Protein AF-A0A9R1UMI2-F1 (afdb_monomer_lite)

Foldseek 3Di:
DPCVQQVVCQVPVEWEWEAEQAFIEIHHHQEAAPVNPPDHHYWYWYDPPVPDIFTWDFDPLAQGGYYDPVSVVRHDPNHPNVCVVNVVSPVCVVDPCVVVVVPPDDDDDDDDFPFRFHDDPPDTDTTRIDCPDGDHPVPPPPD

Organism: Lactuca sativa (NCBI:txid4236)

Sequence (143 aa):
MSDIGFLIANKYGVIVYFLDKQGSSTYFPLWHGPEDISHHRSIVITFVYNDHYVKVDLQESHPMPTVLSLWHHHISQRAVGWDILYNVRLNAYISPNALRRMWSFLPILGPTPLVLQTSAKSHPMVFYASITKTTNIHTTLLR

pLDDT: mean 72.52, std 23.43, range [30.91, 96.19]

Secondary structure (DSSP, 8-state):
--THHHHHHHHHT-EEEEEETTEEEEE--SS--STT-SS--EEEEEEETTTEEEEEEEPTTPPPPPBPHHHHHH--TGGGHHHHHHHHHHHHHH-TTHHHHHSS---SS-S--EEEEEEETTEEEEEEEE------GGGSTT-

Structure (mmCIF, N/CA/C/O backbone):
data_AF-A0A9R1UMI2-F1
#
_entry.id   AF-A0A9R1UMI2-F1
#
loop_
_atom_site.group_PDB
_atom_site.id
_atom_site.type_symbol
_atom_site.label_atom_id
_atom_site.label_alt_id
_atom_site.label_comp_id
_atom_site.label_asym_id
_atom_site.label_entity_id
_atom_site.label_seq_id
_atom_site.pdbx_PDB_ins_code
_atom_site.Cartn_x
_atom_site.Cartn_y
_atom_site.Cartn_z
_atom_site.occupancy
_atom_site.B_iso_or_equiv
_atom_site.auth_seq_id
_atom_site.auth_comp_id
_atom_site.auth_asym_id
_atom_site.auth_atom_id
_atom_site.pdbx_PDB_model_num
ATOM 1 N N . MET A 1 1 ? -0.542 -3.032 13.341 1.00 63.16 1 MET A N 1
ATOM 2 C CA . MET A 1 1 ? -0.277 -4.323 12.663 1.00 63.16 1 MET A CA 1
ATOM 3 C C . MET A 1 1 ? 1.230 -4.546 12.592 1.00 63.16 1 MET A C 1
ATOM 5 O O . MET A 1 1 ? 1.950 -3.568 12.435 1.00 63.16 1 MET A O 1
ATOM 9 N N . SER A 1 2 ? 1.701 -5.783 12.774 1.00 75.62 2 SER A N 1
ATOM 10 C CA . SER A 1 2 ? 3.128 -6.160 12.735 1.00 75.62 2 SER A CA 1
ATOM 11 C C . SER A 1 2 ? 3.657 -6.304 11.294 1.00 75.62 2 SER A C 1
ATOM 13 O O . SER A 1 2 ? 2.939 -6.011 10.334 1.00 75.62 2 SER A O 1
ATOM 15 N N . ASP A 1 3 ? 4.881 -6.819 11.131 1.00 83.19 3 ASP A N 1
ATOM 16 C CA . ASP A 1 3 ? 5.554 -7.112 9.847 1.00 83.19 3 ASP A CA 1
ATOM 17 C C . ASP A 1 3 ? 4.768 -8.041 8.898 1.00 83.19 3 ASP A C 1
ATOM 19 O O . ASP A 1 3 ? 5.111 -8.191 7.724 1.00 83.19 3 ASP A O 1
ATOM 23 N N . ILE A 1 4 ? 3.661 -8.625 9.370 1.00 90.69 4 ILE A N 1
ATOM 24 C CA . ILE A 1 4 ? 2.717 -9.428 8.580 1.00 90.69 4 ILE A CA 1
ATOM 25 C C . ILE A 1 4 ? 2.237 -8.678 7.328 1.00 90.69 4 ILE A C 1
ATOM 27 O O . ILE A 1 4 ? 2.049 -9.302 6.282 1.00 90.69 4 ILE A O 1
ATOM 31 N N . GLY A 1 5 ? 2.088 -7.349 7.389 1.00 92.69 5 GLY A N 1
ATOM 32 C CA . GLY A 1 5 ? 1.720 -6.548 6.216 1.00 92.69 5 GLY A CA 1
ATOM 33 C C . GLY A 1 5 ? 2.700 -6.709 5.052 1.00 92.69 5 GLY A C 1
ATOM 34 O O . GLY A 1 5 ? 2.272 -6.881 3.910 1.00 92.69 5 GLY A O 1
ATOM 35 N N . PHE A 1 6 ? 4.005 -6.762 5.340 1.00 94.56 6 PHE A N 1
ATOM 36 C CA . PHE A 1 6 ? 5.024 -7.014 4.322 1.00 94.56 6 PHE A CA 1
ATOM 37 C C . PHE A 1 6 ? 4.987 -8.449 3.810 1.00 94.56 6 PHE A C 1
ATOM 39 O O . PHE A 1 6 ? 5.175 -8.660 2.613 1.00 94.56 6 PHE A O 1
ATOM 46 N N . LEU A 1 7 ? 4.720 -9.437 4.669 1.00 94.94 7 LEU A N 1
ATOM 47 C CA . LEU A 1 7 ? 4.596 -10.832 4.230 1.00 94.94 7 LEU A CA 1
ATOM 48 C C . LEU A 1 7 ? 3.462 -10.991 3.211 1.00 94.94 7 LEU A C 1
ATOM 50 O O . LEU A 1 7 ? 3.651 -11.627 2.176 1.00 94.94 7 LEU A O 1
ATOM 54 N N . ILE A 1 8 ? 2.309 -10.367 3.467 1.00 94.56 8 ILE A N 1
ATOM 55 C CA . ILE A 1 8 ? 1.171 -10.374 2.539 1.00 94.56 8 ILE A CA 1
ATOM 56 C C . ILE A 1 8 ? 1.535 -9.630 1.246 1.00 94.56 8 ILE A C 1
ATOM 58 O O . ILE A 1 8 ? 1.352 -10.180 0.159 1.00 94.56 8 ILE A O 1
ATOM 62 N N . ALA A 1 9 ? 2.083 -8.414 1.353 1.00 95.31 9 ALA A N 1
ATOM 63 C CA . ALA A 1 9 ? 2.430 -7.593 0.193 1.00 95.31 9 ALA A CA 1
ATOM 64 C C . ALA A 1 9 ? 3.406 -8.310 -0.754 1.00 95.31 9 ALA A C 1
ATOM 66 O O . ALA A 1 9 ? 3.181 -8.357 -1.962 1.00 95.31 9 ALA A O 1
ATOM 67 N N . ASN A 1 10 ? 4.452 -8.930 -0.200 1.00 94.75 10 ASN A N 1
ATOM 68 C CA . ASN A 1 10 ? 5.454 -9.651 -0.982 1.00 94.75 10 ASN A CA 1
ATOM 69 C C . ASN A 1 10 ? 4.922 -10.969 -1.549 1.00 94.75 10 ASN A C 1
ATOM 71 O O . ASN A 1 10 ? 5.166 -11.257 -2.716 1.00 94.75 10 ASN A O 1
ATOM 75 N N . LYS A 1 11 ? 4.180 -11.760 -0.761 1.00 95.31 11 LYS A N 1
ATOM 76 C CA . LYS A 1 11 ? 3.665 -13.061 -1.217 1.00 95.31 11 LYS A CA 1
ATOM 77 C C . LYS A 1 11 ? 2.682 -12.925 -2.379 1.00 95.31 11 LYS A C 1
ATOM 79 O O . LYS A 1 11 ? 2.680 -13.768 -3.269 1.00 95.31 11 LYS A O 1
ATOM 84 N N . TYR A 1 12 ? 1.832 -11.898 -2.352 1.00 93.62 12 TYR A N 1
ATOM 85 C CA . TYR A 1 12 ? 0.743 -11.742 -3.322 1.00 93.62 12 TYR A CA 1
ATOM 86 C C . TYR A 1 12 ? 0.983 -10.647 -4.366 1.00 93.62 12 TYR A C 1
ATOM 88 O O . TYR A 1 12 ? 0.163 -10.503 -5.275 1.00 93.62 12 TYR A O 1
ATOM 96 N N . GLY A 1 13 ? 2.067 -9.876 -4.244 1.00 94.88 13 GLY A N 1
ATOM 97 C CA . GLY A 1 13 ? 2.340 -8.747 -5.131 1.00 94.88 13 GLY A CA 1
ATOM 98 C C . GLY A 1 13 ? 1.231 -7.693 -5.065 1.00 94.88 13 GLY A C 1
ATOM 99 O O . GLY A 1 13 ? 0.664 -7.314 -6.087 1.00 94.88 13 GLY A O 1
ATOM 100 N N . VAL A 1 14 ? 0.857 -7.278 -3.853 1.00 95.31 14 VAL A N 1
ATOM 101 C CA . VAL A 1 14 ? -0.236 -6.319 -3.617 1.00 95.31 14 VAL A CA 1
ATOM 102 C C . VAL A 1 14 ? 0.195 -5.212 -2.667 1.00 95.31 14 VAL A C 1
ATOM 104 O O . VAL A 1 14 ? 1.093 -5.396 -1.847 1.00 95.31 14 VAL A O 1
ATOM 107 N N . ILE A 1 15 ? -0.491 -4.074 -2.735 1.00 95.31 15 ILE A N 1
ATOM 108 C CA . ILE A 1 15 ? -0.3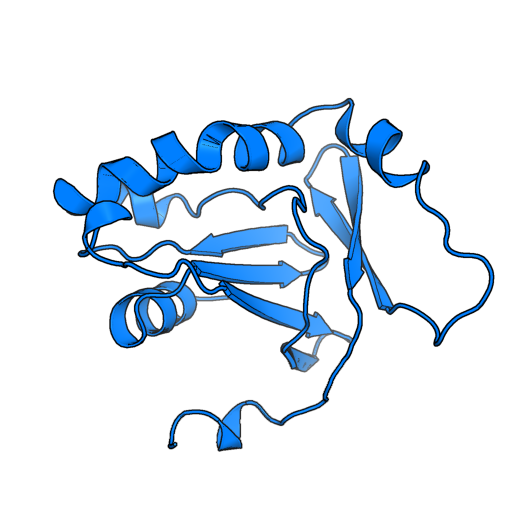64 -3.002 -1.746 1.00 95.31 15 ILE A CA 1
ATOM 109 C C . ILE A 1 15 ? -1.264 -3.350 -0.560 1.00 95.31 15 ILE A C 1
ATOM 111 O O . ILE A 1 15 ? -2.463 -3.576 -0.736 1.00 95.31 15 ILE A O 1
ATOM 115 N N . VAL A 1 16 ? -0.724 -3.384 0.654 1.00 95.31 16 VAL A N 1
ATOM 116 C CA . VAL A 1 16 ? -1.540 -3.618 1.852 1.00 95.31 16 VAL A CA 1
ATOM 117 C C . VAL A 1 16 ? -1.726 -2.311 2.603 1.00 95.31 16 VAL A C 1
ATOM 119 O O . VAL A 1 16 ? -0.760 -1.628 2.934 1.00 95.31 16 VAL A O 1
ATOM 122 N N . TYR A 1 17 ? -2.974 -1.981 2.902 1.00 93.00 17 TYR A N 1
ATOM 123 C CA . TYR A 1 17 ? -3.333 -0.884 3.785 1.00 93.00 17 TYR A CA 1
ATOM 124 C C . TYR A 1 17 ? -3.784 -1.450 5.122 1.00 93.00 17 TYR A C 1
ATOM 126 O O . TYR A 1 17 ? -4.639 -2.335 5.171 1.00 93.00 17 TYR A O 1
ATOM 134 N N . PHE A 1 18 ? -3.234 -0.915 6.202 1.00 90.81 18 PHE A N 1
ATOM 135 C CA . PHE A 1 18 ? -3.726 -1.155 7.546 1.00 90.81 18 PHE A CA 1
ATOM 136 C C . PHE A 1 18 ? -4.379 0.109 8.085 1.00 90.81 18 PHE A C 1
ATOM 138 O O . PHE A 1 18 ? -3.728 1.151 8.137 1.00 90.81 18 PHE A O 1
ATOM 145 N N . LEU A 1 19 ? -5.649 0.015 8.475 1.00 87.62 19 LEU A N 1
ATOM 146 C CA . LEU A 1 19 ? -6.414 1.134 9.018 1.00 87.62 19 LEU A CA 1
ATOM 147 C C . LEU A 1 19 ? -6.780 0.872 10.478 1.00 87.62 19 LEU A C 1
ATOM 149 O O . LEU A 1 19 ? -7.541 -0.051 10.778 1.00 87.62 19 LEU A O 1
ATOM 153 N N . ASP A 1 20 ? -6.281 1.716 11.371 1.00 81.75 20 ASP A N 1
ATOM 154 C CA . ASP A 1 20 ? -6.606 1.698 12.794 1.00 81.75 20 ASP A CA 1
ATOM 155 C C . ASP A 1 20 ? -6.826 3.133 13.300 1.00 81.75 20 ASP A C 1
ATOM 157 O O . ASP A 1 20 ? -6.267 4.106 12.778 1.00 81.75 20 ASP A O 1
ATOM 161 N N . LYS A 1 21 ? -7.660 3.269 14.333 1.00 74.94 21 LYS A N 1
ATOM 162 C CA . LYS A 1 21 ? -7.932 4.534 15.025 1.00 74.94 21 LYS A CA 1
ATOM 163 C C . LYS A 1 21 ? -6.652 5.160 15.575 1.00 74.94 21 LYS A C 1
ATOM 165 O O . LYS A 1 21 ? -6.556 6.383 15.614 1.00 74.94 21 LYS A O 1
ATOM 170 N N . GLN A 1 22 ? -5.688 4.332 15.983 1.00 78.00 22 GLN A N 1
ATOM 171 C CA . GLN A 1 22 ? -4.409 4.772 16.553 1.00 78.00 22 GLN A CA 1
ATOM 172 C C . GLN A 1 22 ? -3.366 5.148 15.491 1.00 78.00 22 GLN A C 1
ATOM 174 O O . GLN A 1 22 ? -2.363 5.787 15.811 1.00 78.00 22 GLN A O 1
ATOM 179 N N . GLY A 1 23 ? -3.590 4.762 14.236 1.00 79.88 23 GLY A N 1
ATOM 180 C CA . GLY A 1 23 ? -2.685 5.044 13.134 1.00 79.88 23 GLY A CA 1
ATOM 181 C C . GLY A 1 23 ? -2.931 4.119 11.951 1.00 79.88 23 GLY A C 1
ATOM 182 O O . GLY A 1 23 ? -3.290 2.959 12.110 1.00 79.88 23 GLY A O 1
ATOM 183 N N . SER A 1 24 ? -2.724 4.640 10.747 1.00 87.56 24 SER A N 1
ATOM 184 C CA . SER A 1 24 ? -2.860 3.872 9.510 1.00 87.56 24 SER A CA 1
ATOM 185 C C . SER A 1 24 ? -1.518 3.756 8.801 1.00 87.56 24 SER A C 1
ATOM 187 O O . SER A 1 24 ? -0.657 4.628 8.936 1.00 87.56 24 SER A O 1
ATOM 189 N N . SER A 1 25 ? -1.313 2.672 8.061 1.00 91.25 25 SER A N 1
ATOM 190 C CA . SER A 1 25 ? -0.029 2.383 7.419 1.00 91.25 25 SER A CA 1
ATOM 191 C C . SER A 1 25 ? -0.201 1.719 6.061 1.00 91.25 25 SER A C 1
ATOM 193 O O . SER A 1 25 ? -1.133 0.943 5.852 1.00 91.25 25 SER A O 1
ATOM 195 N N . THR A 1 26 ? 0.728 2.006 5.156 1.00 94.12 26 THR A N 1
ATOM 196 C CA . THR A 1 26 ? 0.844 1.356 3.849 1.00 94.12 26 THR A CA 1
ATOM 197 C C . THR A 1 26 ? 2.063 0.437 3.838 1.00 94.12 26 THR A C 1
ATOM 199 O O . THR A 1 26 ? 3.152 0.829 4.263 1.00 94.12 26 THR A O 1
ATOM 202 N N . TYR A 1 27 ? 1.878 -0.774 3.320 1.00 95.44 27 TYR A N 1
ATOM 203 C CA . TYR A 1 27 ? 2.924 -1.764 3.095 1.00 95.44 27 TYR A CA 1
ATOM 204 C C . TYR A 1 27 ? 3.005 -2.036 1.598 1.00 95.44 27 TYR A C 1
ATOM 206 O O . TYR A 1 27 ? 2.113 -2.654 1.008 1.00 95.44 27 TYR A O 1
ATOM 214 N N . PHE A 1 28 ? 4.082 -1.564 0.987 1.00 96.19 28 PHE A N 1
ATOM 215 C CA . PHE A 1 28 ? 4.437 -1.942 -0.370 1.00 96.19 28 PHE A CA 1
ATOM 216 C C . PHE A 1 28 ? 5.231 -3.256 -0.370 1.00 96.19 28 PHE A C 1
ATOM 218 O O . PHE A 1 28 ? 5.863 -3.597 0.640 1.00 96.19 28 PHE A O 1
ATOM 225 N N . PRO A 1 29 ? 5.239 -3.992 -1.494 1.00 96.06 29 PRO A N 1
ATOM 226 C CA . PRO A 1 29 ? 6.207 -5.057 -1.711 1.00 96.06 29 PRO A CA 1
ATOM 227 C C . PRO A 1 29 ? 7.639 -4.539 -1.496 1.00 96.06 29 PRO A C 1
ATOM 229 O O . PRO A 1 29 ? 7.963 -3.398 -1.829 1.00 96.06 29 PRO A O 1
ATOM 232 N N . LEU A 1 30 ? 8.491 -5.373 -0.902 1.00 95.88 30 LEU A N 1
ATOM 233 C CA . LEU A 1 30 ? 9.890 -5.037 -0.615 1.00 95.88 30 LEU A CA 1
ATOM 234 C C . LEU A 1 30 ? 10.794 -5.364 -1.803 1.00 95.88 30 LEU A C 1
ATOM 236 O O . LEU A 1 30 ? 11.764 -4.656 -2.053 1.00 95.88 30 LEU A O 1
ATOM 240 N N . TRP A 1 31 ? 10.487 -6.443 -2.526 1.00 95.25 31 TRP A N 1
ATOM 241 C CA . TRP A 1 31 ? 11.400 -7.001 -3.527 1.00 95.25 31 TRP A CA 1
ATOM 242 C C . TRP A 1 31 ? 11.050 -6.621 -4.961 1.00 95.25 31 TRP A C 1
ATOM 244 O O . TRP A 1 31 ? 11.957 -6.418 -5.768 1.00 95.25 31 TRP A O 1
ATOM 254 N N . HIS A 1 32 ? 9.757 -6.503 -5.252 1.00 94.94 32 HIS A N 1
ATOM 255 C CA . HIS A 1 32 ? 9.224 -6.211 -6.579 1.00 94.94 32 HIS A CA 1
ATOM 256 C C . HIS A 1 32 ? 8.830 -4.746 -6.688 1.00 94.94 32 HIS A C 1
ATOM 258 O O . HIS A 1 32 ? 8.248 -4.201 -5.750 1.00 94.94 32 HIS A O 1
ATOM 264 N N . GLY A 1 33 ? 9.145 -4.126 -7.819 1.00 94.25 33 GLY A N 1
ATOM 265 C CA . GLY A 1 33 ? 8.722 -2.777 -8.172 1.00 94.25 33 GLY A CA 1
ATOM 266 C C . GLY A 1 33 ? 7.303 -2.707 -8.723 1.00 94.25 33 GLY A C 1
ATOM 267 O O . GLY A 1 33 ? 6.702 -3.742 -9.009 1.00 94.25 33 GLY A O 1
ATOM 268 N N . PRO A 1 34 ? 6.770 -1.491 -8.920 1.00 93.69 34 PRO A N 1
ATOM 269 C CA . PRO A 1 34 ? 5.500 -1.310 -9.620 1.00 93.69 34 PRO A CA 1
ATOM 270 C C . PRO A 1 34 ? 5.552 -1.865 -11.049 1.00 93.69 34 PRO A C 1
ATOM 272 O O . PRO A 1 34 ? 4.601 -2.469 -11.518 1.00 93.69 34 PRO A O 1
ATOM 275 N N . GLU A 1 35 ? 6.693 -1.750 -11.728 1.00 92.75 35 GLU A N 1
ATOM 276 C CA . GLU A 1 35 ? 6.865 -2.274 -13.090 1.00 92.75 35 GLU A CA 1
ATOM 277 C C . GLU A 1 35 ? 6.830 -3.808 -13.155 1.00 92.75 35 GLU A C 1
ATOM 279 O O . GLU A 1 35 ? 6.427 -4.376 -14.167 1.00 92.75 35 GLU A O 1
ATOM 284 N N . ASP A 1 36 ? 7.194 -4.484 -12.060 1.00 90.50 36 ASP A N 1
ATOM 285 C CA . ASP A 1 36 ? 7.129 -5.944 -11.961 1.00 90.50 36 ASP A CA 1
ATOM 286 C C . ASP A 1 36 ? 5.676 -6.446 -11.788 1.00 90.50 36 ASP A C 1
ATOM 288 O O . ASP A 1 36 ? 5.419 -7.648 -11.894 1.00 90.50 36 ASP A O 1
ATOM 292 N N . ILE A 1 37 ? 4.716 -5.553 -11.498 1.00 87.81 37 ILE A N 1
ATOM 293 C CA . ILE A 1 37 ? 3.327 -5.894 -11.165 1.00 87.81 37 ILE A CA 1
ATOM 294 C C . ILE A 1 37 ? 2.370 -5.196 -12.134 1.00 87.81 37 ILE A C 1
ATOM 296 O O . ILE A 1 37 ? 1.979 -4.052 -11.949 1.00 87.81 37 ILE A O 1
ATOM 300 N N . SER A 1 38 ? 1.889 -5.931 -13.135 1.00 82.31 38 SER A N 1
ATOM 301 C CA . SER A 1 38 ? 1.008 -5.389 -14.182 1.00 82.31 38 SER A CA 1
ATOM 302 C C . SER A 1 38 ? -0.315 -4.797 -13.674 1.00 82.31 38 SER A C 1
ATOM 304 O O . SER A 1 38 ? -0.859 -3.877 -14.285 1.00 82.31 38 SER A O 1
ATOM 306 N N . HIS A 1 39 ? -0.844 -5.302 -12.555 1.00 88.44 39 HIS A N 1
ATOM 307 C CA . HIS A 1 39 ? -2.081 -4.811 -11.946 1.00 88.44 39 HIS A CA 1
ATOM 308 C C . HIS A 1 39 ? -1.891 -4.523 -10.457 1.00 88.44 39 HIS A C 1
ATOM 310 O O . HIS A 1 39 ? -1.856 -5.441 -9.631 1.00 88.44 39 HIS A O 1
ATOM 316 N N . HIS A 1 40 ? -1.832 -3.237 -10.103 1.00 91.44 40 HIS A N 1
ATOM 317 C CA . HIS A 1 40 ? -1.685 -2.787 -8.718 1.00 91.44 40 HIS A CA 1
ATOM 318 C C . HIS A 1 40 ? -2.985 -2.979 -7.938 1.00 91.44 40 HIS A C 1
ATOM 320 O O . HIS A 1 40 ? -3.837 -2.094 -7.851 1.00 91.44 40 HIS A O 1
ATOM 326 N N . ARG A 1 41 ? -3.137 -4.172 -7.368 1.00 92.06 41 ARG A N 1
ATOM 327 C CA . ARG A 1 41 ? -4.240 -4.506 -6.467 1.00 92.06 41 ARG A CA 1
ATOM 328 C C . ARG A 1 41 ? -3.895 -4.089 -5.047 1.00 92.06 41 ARG A C 1
ATOM 330 O O . ARG A 1 41 ? -2.729 -4.122 -4.646 1.00 92.06 41 ARG A O 1
ATOM 337 N N . SER A 1 42 ? -4.924 -3.766 -4.275 1.00 92.25 42 SER A N 1
ATOM 338 C CA . SER A 1 42 ? -4.781 -3.483 -2.856 1.00 92.25 42 SER A CA 1
ATOM 339 C C . SER A 1 42 ? -5.641 -4.385 -1.982 1.00 92.25 42 SER A C 1
ATOM 341 O O . SER A 1 42 ? -6.698 -4.875 -2.384 1.00 92.25 42 SER A O 1
ATOM 343 N N . ILE A 1 43 ? -5.161 -4.616 -0.764 1.00 92.56 43 ILE A N 1
ATOM 344 C CA . ILE A 1 43 ? -5.921 -5.247 0.312 1.00 92.56 43 ILE A CA 1
ATOM 345 C C . ILE A 1 43 ? -5.949 -4.264 1.469 1.00 92.56 43 ILE A C 1
ATOM 347 O O . ILE A 1 43 ? -4.903 -3.823 1.936 1.00 92.56 43 ILE A O 1
ATOM 351 N N . VAL A 1 44 ? -7.144 -3.939 1.947 1.00 91.44 44 VAL A N 1
ATOM 352 C CA . VAL A 1 44 ? -7.315 -3.051 3.093 1.00 91.44 44 VAL A CA 1
ATOM 353 C C . VAL A 1 44 ? -7.781 -3.894 4.261 1.00 91.44 44 VAL A C 1
ATOM 355 O O . VAL A 1 44 ? -8.827 -4.537 4.191 1.00 91.44 44 VAL A O 1
ATOM 358 N N . ILE A 1 45 ? -6.989 -3.901 5.324 1.00 90.62 45 ILE A N 1
ATOM 359 C CA . ILE A 1 45 ? -7.303 -4.558 6.586 1.00 90.62 45 ILE A CA 1
ATOM 360 C C . ILE A 1 45 ? -7.543 -3.455 7.603 1.00 90.62 45 ILE A C 1
ATOM 362 O O . ILE A 1 45 ? -6.683 -2.602 7.815 1.00 90.62 45 ILE A O 1
ATOM 366 N N . THR A 1 46 ? -8.700 -3.467 8.248 1.00 87.00 46 THR A N 1
ATOM 367 C CA . THR A 1 46 ? -9.003 -2.521 9.320 1.00 87.00 46 THR A CA 1
ATOM 368 C C . THR A 1 46 ? -9.203 -3.239 10.640 1.00 87.00 46 THR A C 1
ATOM 370 O O . THR A 1 46 ? -9.759 -4.338 10.677 1.00 87.00 46 THR A O 1
ATOM 373 N N . PHE A 1 47 ? -8.724 -2.612 11.710 1.00 83.00 47 PHE A N 1
ATOM 374 C CA . PHE A 1 47 ? -8.962 -3.048 13.074 1.00 83.00 47 PHE A CA 1
ATOM 375 C C . PHE A 1 47 ? -10.191 -2.327 13.635 1.00 83.00 47 PHE A C 1
ATOM 377 O O . PHE A 1 47 ? -10.205 -1.104 13.787 1.00 83.00 47 PHE A O 1
ATOM 384 N N . VAL A 1 48 ? -11.245 -3.092 13.909 1.00 77.69 48 VAL A N 1
ATOM 385 C CA . VAL A 1 48 ? -12.546 -2.596 14.372 1.00 77.69 48 VAL A CA 1
ATOM 386 C C . VAL A 1 48 ? -12.863 -3.132 15.764 1.00 77.69 48 VAL A C 1
ATOM 388 O O . VAL A 1 48 ? -12.515 -4.258 16.117 1.00 77.69 48 VAL A O 1
ATOM 391 N N . TYR A 1 49 ? -13.528 -2.292 16.562 1.00 73.94 49 TYR A N 1
ATOM 392 C CA . TYR A 1 49 ? -13.996 -2.601 17.921 1.00 73.94 49 TYR A CA 1
ATOM 393 C C . TYR A 1 49 ? -12.926 -3.138 18.885 1.00 73.94 49 TYR A C 1
ATOM 395 O O . TYR A 1 49 ? -13.257 -3.802 19.857 1.00 73.94 49 TYR A O 1
ATOM 403 N N . ASN A 1 50 ? -11.655 -2.812 18.641 1.00 70.38 50 ASN A N 1
ATOM 404 C CA . ASN A 1 50 ? -10.515 -3.240 19.451 1.00 70.38 50 ASN A CA 1
ATOM 405 C C . ASN A 1 50 ? -10.331 -4.768 19.580 1.00 70.38 50 ASN A C 1
ATOM 407 O O . ASN A 1 50 ? -9.606 -5.194 20.475 1.00 70.38 50 ASN A O 1
ATOM 411 N N . ASP A 1 51 ? -10.920 -5.582 18.693 1.00 79.00 51 ASP A N 1
ATOM 412 C CA . ASP A 1 51 ? -10.780 -7.050 18.769 1.00 79.00 51 ASP A CA 1
ATOM 413 C C . ASP A 1 51 ? -10.792 -7.777 17.409 1.00 79.00 51 ASP A C 1
ATOM 415 O O . ASP A 1 51 ? -10.389 -8.935 17.302 1.00 79.00 51 ASP A O 1
ATOM 419 N N . HIS A 1 52 ? -11.215 -7.131 16.316 1.00 82.81 52 HIS A N 1
ATOM 420 C CA . HIS A 1 52 ? -11.404 -7.837 15.044 1.00 82.81 52 HIS A CA 1
ATOM 421 C C . HIS A 1 52 ? -10.746 -7.141 13.858 1.00 82.81 52 HIS A C 1
ATOM 423 O O . HIS A 1 52 ? -10.802 -5.921 13.709 1.00 82.81 52 HIS A O 1
ATOM 429 N N . TYR A 1 53 ? -10.163 -7.952 12.972 1.00 85.19 53 TYR A N 1
ATOM 430 C CA . TYR A 1 53 ? -9.653 -7.515 11.679 1.00 85.19 53 TYR A CA 1
ATOM 431 C C . TYR A 1 53 ? -10.646 -7.873 10.580 1.00 85.19 53 TYR A C 1
ATOM 433 O O . TYR A 1 53 ? -11.038 -9.033 10.439 1.00 85.19 53 TYR A O 1
ATOM 441 N N . VAL A 1 54 ? -11.017 -6.889 9.767 1.00 84.50 54 VAL A N 1
ATOM 442 C CA . VAL A 1 54 ? -11.896 -7.103 8.612 1.00 84.50 54 VAL A CA 1
ATOM 443 C C . VAL A 1 54 ? -11.258 -6.556 7.346 1.00 84.50 54 VAL A C 1
ATOM 445 O O . VAL A 1 54 ? -10.518 -5.571 7.377 1.00 84.50 54 VAL A O 1
ATOM 448 N N . LYS A 1 55 ? -11.547 -7.209 6.218 1.00 86.81 55 LYS A N 1
ATOM 449 C CA . LYS A 1 55 ? -11.217 -6.679 4.898 1.00 86.81 55 LYS A CA 1
ATOM 450 C C . LYS A 1 55 ? -12.270 -5.644 4.504 1.00 86.81 55 LYS A C 1
ATOM 452 O O . LYS A 1 55 ? -13.463 -5.917 4.628 1.00 86.81 55 LYS A O 1
ATOM 457 N N . VAL A 1 56 ? -11.833 -4.499 3.996 1.00 84.12 56 VAL A N 1
ATOM 458 C CA . VAL A 1 56 ? -12.719 -3.477 3.421 1.00 84.12 56 VAL A CA 1
ATOM 459 C C . VAL A 1 56 ? -12.251 -3.085 2.027 1.00 84.12 56 VAL A C 1
ATOM 461 O O . VAL A 1 56 ? -11.120 -3.386 1.642 1.00 84.12 56 VAL A O 1
ATOM 464 N N . ASP A 1 57 ? -13.119 -2.405 1.286 1.00 84.44 57 ASP A N 1
ATOM 465 C CA . ASP A 1 57 ? -12.764 -1.784 0.017 1.00 84.44 57 ASP A CA 1
ATOM 466 C C . ASP A 1 57 ? -12.763 -0.260 0.195 1.00 84.44 57 ASP A C 1
ATOM 468 O O . ASP A 1 57 ? -13.628 0.310 0.870 1.00 84.44 57 ASP A O 1
ATOM 472 N N . LEU A 1 58 ? -11.757 0.397 -0.380 1.00 81.75 58 LEU A N 1
ATOM 473 C CA . LEU A 1 58 ? -11.641 1.852 -0.390 1.00 81.75 58 LEU A CA 1
ATOM 474 C C . LEU A 1 58 ? -12.081 2.391 -1.746 1.00 81.75 58 LEU A C 1
ATOM 476 O O . LEU A 1 58 ? -11.858 1.754 -2.775 1.00 81.75 58 LEU A O 1
ATOM 480 N N . GLN A 1 59 ? -12.667 3.588 -1.741 1.00 81.69 59 GLN A N 1
ATOM 481 C CA . GLN A 1 59 ? -12.995 4.290 -2.977 1.00 81.69 59 GLN A CA 1
ATOM 482 C C . GLN A 1 59 ? -11.748 4.549 -3.821 1.00 81.69 59 GLN A C 1
ATOM 484 O O . GLN A 1 59 ? -10.645 4.734 -3.302 1.00 81.69 59 GLN A O 1
ATOM 489 N N . GLU A 1 60 ? -11.936 4.610 -5.134 1.00 78.31 60 GLU A N 1
ATOM 490 C CA . GLU A 1 60 ? -10.862 4.972 -6.048 1.00 78.31 60 GLU A CA 1
ATOM 491 C C . GLU A 1 60 ? -10.235 6.317 -5.666 1.00 78.31 60 GLU A C 1
ATOM 493 O O . GLU A 1 60 ? -10.886 7.209 -5.121 1.00 78.31 60 GLU A O 1
ATOM 498 N N . SER A 1 61 ? -8.939 6.463 -5.940 1.00 82.06 61 SER A N 1
ATOM 499 C CA . SER A 1 61 ? -8.193 7.697 -5.661 1.00 82.06 61 SER A CA 1
ATOM 500 C C . SER A 1 61 ? -8.168 8.126 -4.184 1.00 82.06 61 SER A C 1
ATOM 502 O O . SER A 1 61 ? -7.819 9.269 -3.884 1.00 82.06 61 SER A O 1
ATOM 504 N N . HIS A 1 62 ? -8.465 7.219 -3.244 1.00 84.44 62 HIS A N 1
ATOM 505 C CA . HIS A 1 62 ? -8.343 7.501 -1.815 1.00 84.44 62 HIS A CA 1
ATOM 506 C C . HIS A 1 62 ? -6.917 7.974 -1.453 1.00 84.44 62 HIS A C 1
ATOM 508 O O . HI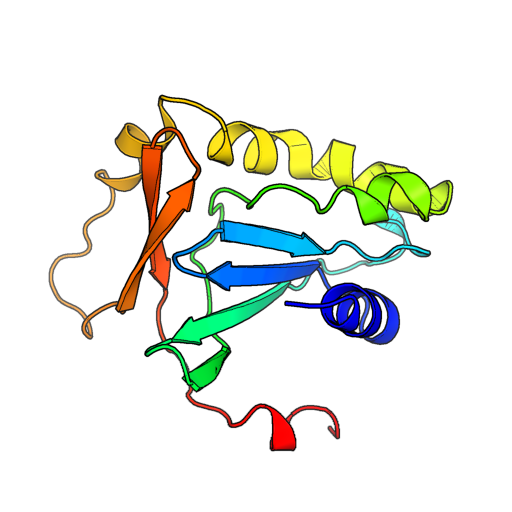S A 1 62 ? -5.938 7.473 -2.024 1.00 84.44 62 HIS A O 1
ATOM 514 N N . PRO A 1 63 ? -6.756 8.891 -0.487 1.00 87.25 63 PRO A N 1
ATOM 515 C CA . PRO A 1 63 ? -5.442 9.209 0.064 1.00 87.25 63 PRO A CA 1
ATOM 516 C C . PRO A 1 63 ? -4.806 7.945 0.660 1.00 87.25 63 PRO A C 1
ATOM 518 O O . PRO A 1 63 ? -5.499 7.075 1.196 1.00 87.25 63 PRO A O 1
ATOM 521 N N . MET A 1 64 ? -3.493 7.799 0.507 1.00 91.25 64 MET A N 1
ATOM 522 C CA . MET A 1 64 ? -2.771 6.614 0.972 1.00 91.25 64 MET A CA 1
ATOM 523 C C . MET A 1 64 ? -2.123 6.898 2.322 1.00 91.25 64 MET A C 1
ATOM 525 O O . MET A 1 64 ? -1.353 7.852 2.408 1.00 91.25 64 MET A O 1
ATOM 529 N N . PRO A 1 65 ? -2.386 6.078 3.356 1.00 90.06 65 PRO A N 1
ATOM 530 C CA . PRO A 1 65 ? -1.710 6.207 4.637 1.00 90.06 65 PRO A CA 1
ATOM 531 C C . PRO A 1 65 ? -0.189 6.183 4.498 1.00 90.06 65 PRO A C 1
ATOM 533 O O . PRO A 1 65 ? 0.354 5.640 3.534 1.00 90.06 65 PRO A O 1
ATOM 536 N N . THR A 1 66 ? 0.503 6.716 5.499 1.00 88.38 66 THR A N 1
ATOM 537 C CA . THR A 1 66 ? 1.969 6.762 5.532 1.00 88.38 66 THR A CA 1
ATOM 538 C C . THR A 1 66 ? 2.601 5.387 5.326 1.00 88.38 66 THR A C 1
ATOM 540 O O . THR A 1 66 ? 2.147 4.393 5.899 1.00 88.38 66 THR A O 1
ATOM 543 N N . VAL A 1 67 ? 3.669 5.336 4.532 1.00 91.81 67 VAL A N 1
ATOM 544 C CA . VAL A 1 67 ? 4.489 4.131 4.366 1.00 91.81 67 VAL A CA 1
ATOM 545 C C . VAL A 1 67 ? 5.222 3.844 5.673 1.00 91.81 67 VAL A C 1
ATOM 547 O O . VAL A 1 67 ? 5.713 4.761 6.335 1.00 91.81 67 VAL A O 1
ATOM 550 N N . LEU A 1 68 ? 5.267 2.576 6.079 1.00 88.50 68 LEU A N 1
ATOM 551 C CA . LEU A 1 68 ? 5.967 2.191 7.301 1.00 88.50 68 LEU A CA 1
ATOM 552 C C . LEU A 1 68 ? 7.483 2.395 7.133 1.00 88.50 68 LEU A C 1
ATOM 554 O O . LEU A 1 68 ? 8.051 1.961 6.135 1.00 88.50 68 LEU A O 1
ATOM 558 N N . SER A 1 69 ? 8.154 2.990 8.125 1.00 87.25 69 SER A N 1
ATOM 559 C CA . SER A 1 69 ? 9.595 3.302 8.060 1.00 87.25 69 SER A CA 1
ATOM 560 C C . SER A 1 69 ? 10.472 2.086 7.744 1.00 87.25 69 SER A C 1
ATOM 562 O O . SER A 1 69 ? 11.436 2.204 6.993 1.00 87.25 69 SER A O 1
ATOM 564 N N . LEU A 1 70 ? 10.097 0.905 8.248 1.00 88.44 70 LEU A N 1
ATOM 565 C CA . LEU A 1 70 ? 10.765 -0.368 7.958 1.00 88.44 70 LEU A CA 1
ATOM 566 C C . LEU A 1 70 ? 10.862 -0.669 6.459 1.00 88.44 70 LEU A C 1
ATOM 568 O O . LEU A 1 70 ? 11.836 -1.275 6.026 1.00 88.44 70 LEU A O 1
ATOM 572 N N . TRP A 1 71 ? 9.900 -0.216 5.652 1.00 91.88 71 TRP A N 1
ATOM 573 C CA . TRP A 1 71 ? 9.957 -0.392 4.205 1.00 91.88 71 TRP A CA 1
ATOM 574 C C . TRP A 1 71 ? 11.206 0.280 3.625 1.00 91.88 71 TRP A C 1
ATOM 576 O O . TRP A 1 71 ? 12.000 -0.376 2.958 1.00 91.88 71 TRP A O 1
ATOM 586 N N . HIS A 1 72 ? 11.465 1.542 3.981 1.00 89.50 72 HIS A N 1
ATOM 587 C CA . HIS A 1 72 ? 12.632 2.285 3.491 1.00 89.50 72 HIS A CA 1
ATOM 588 C C . HIS A 1 72 ? 13.973 1.646 3.888 1.00 89.50 72 HIS A C 1
ATOM 590 O O . HIS A 1 72 ? 14.975 1.870 3.214 1.00 89.50 72 HIS A O 1
ATOM 596 N N . HIS A 1 73 ? 14.003 0.835 4.949 1.00 91.19 73 HIS A N 1
ATOM 597 C CA . HIS A 1 73 ? 15.208 0.129 5.391 1.00 91.19 73 HIS A CA 1
ATOM 598 C C . HIS A 1 73 ? 15.452 -1.204 4.674 1.00 91.19 73 HIS A C 1
ATOM 600 O O . HIS A 1 73 ? 16.586 -1.679 4.658 1.00 91.19 73 HIS A O 1
ATOM 606 N N . HIS A 1 74 ? 14.414 -1.818 4.100 1.00 91.75 74 HIS A N 1
ATOM 607 C CA . HIS A 1 74 ? 14.470 -3.200 3.608 1.00 91.75 74 HIS A CA 1
ATOM 608 C C . HIS A 1 74 ? 14.126 -3.357 2.121 1.00 91.75 74 HIS A C 1
ATOM 610 O O . HIS A 1 74 ? 14.059 -4.481 1.627 1.00 91.75 74 HIS A O 1
ATOM 616 N N . ILE A 1 75 ? 13.903 -2.257 1.401 1.00 94.81 75 ILE A N 1
ATOM 617 C CA . ILE A 1 75 ? 13.562 -2.295 -0.024 1.00 94.81 75 ILE A CA 1
ATOM 618 C C . ILE A 1 75 ? 14.713 -2.734 -0.922 1.00 94.81 75 ILE A C 1
ATOM 620 O O . ILE A 1 75 ? 15.875 -2.381 -0.718 1.00 94.81 75 ILE A O 1
ATOM 624 N N . SER A 1 76 ? 14.357 -3.443 -1.990 1.00 95.81 76 SER A N 1
ATOM 625 C CA . SER A 1 76 ? 15.225 -3.637 -3.146 1.00 95.81 76 SER A CA 1
ATOM 626 C C . SER A 1 76 ? 15.253 -2.379 -4.023 1.00 95.81 76 SER A C 1
ATOM 628 O O . SER A 1 76 ? 14.338 -1.555 -3.998 1.00 95.81 76 SER A O 1
ATOM 630 N N . GLN A 1 77 ? 16.265 -2.270 -4.888 1.00 93.44 77 GLN A N 1
ATOM 631 C CA . GLN A 1 77 ? 16.336 -1.189 -5.880 1.00 93.44 77 GLN A CA 1
ATOM 632 C C . GLN A 1 77 ? 15.125 -1.164 -6.824 1.00 93.44 77 GLN A C 1
ATOM 634 O O . GLN A 1 77 ? 14.706 -0.095 -7.253 1.00 93.44 77 GLN A O 1
ATOM 639 N N . ARG A 1 78 ? 14.527 -2.327 -7.113 1.00 93.88 78 ARG A N 1
ATOM 640 C CA . ARG A 1 78 ? 13.339 -2.425 -7.975 1.00 93.88 78 ARG A CA 1
ATOM 641 C C . ARG A 1 78 ? 12.105 -1.836 -7.294 1.00 93.88 78 ARG A C 1
ATOM 643 O O . ARG A 1 78 ? 11.278 -1.211 -7.947 1.00 93.88 78 ARG A O 1
ATOM 650 N N . ALA A 1 79 ? 12.003 -1.980 -5.973 1.00 94.81 79 ALA A N 1
ATOM 651 C CA . ALA A 1 79 ? 10.864 -1.505 -5.193 1.00 94.81 79 ALA A CA 1
ATOM 652 C C . ALA A 1 79 ? 10.832 0.021 -4.982 1.00 94.81 79 ALA A C 1
ATOM 654 O O . ALA A 1 79 ? 9.779 0.558 -4.646 1.00 94.81 79 ALA A O 1
ATOM 655 N N . VAL A 1 80 ? 11.930 0.745 -5.234 1.00 93.12 80 VAL A N 1
ATOM 656 C CA . VAL A 1 80 ? 12.005 2.213 -5.058 1.00 93.12 80 VAL A CA 1
ATOM 657 C C . VAL A 1 80 ? 10.893 2.949 -5.822 1.00 93.12 80 VAL A C 1
ATOM 659 O O . VAL A 1 80 ? 10.370 3.956 -5.344 1.00 93.12 80 VAL A O 1
ATOM 662 N N . GLY A 1 81 ? 10.474 2.418 -6.975 1.00 94.50 81 GLY A N 1
ATOM 663 C CA . GLY A 1 81 ? 9.433 3.020 -7.808 1.00 94.50 81 GLY A CA 1
ATOM 664 C C . GLY A 1 81 ? 8.062 3.158 -7.133 1.00 94.50 81 GLY A C 1
ATOM 665 O O . GLY A 1 81 ? 7.280 4.006 -7.559 1.00 94.50 81 GLY A O 1
ATOM 666 N N . TRP A 1 82 ? 7.754 2.383 -6.083 1.00 95.06 82 TRP A N 1
ATOM 667 C CA . TRP A 1 82 ? 6.455 2.470 -5.399 1.00 95.06 82 TRP A CA 1
ATOM 668 C C . TRP A 1 82 ? 6.204 3.846 -4.786 1.00 95.06 82 TRP A C 1
ATOM 670 O O . TRP A 1 82 ? 5.118 4.402 -4.952 1.00 95.06 82 TRP A O 1
ATOM 680 N N . ASP A 1 83 ? 7.207 4.399 -4.105 1.00 90.44 83 ASP A N 1
ATOM 681 C CA . ASP A 1 83 ? 7.085 5.689 -3.422 1.00 90.44 83 ASP A CA 1
ATOM 682 C C . ASP A 1 83 ? 6.942 6.830 -4.436 1.00 90.44 83 ASP A C 1
ATOM 684 O O . ASP A 1 83 ? 6.107 7.716 -4.280 1.00 90.44 83 ASP A O 1
ATOM 688 N N . ILE A 1 84 ? 7.668 6.743 -5.556 1.00 92.56 84 ILE A N 1
ATOM 689 C CA . ILE A 1 84 ? 7.569 7.701 -6.664 1.00 92.56 84 ILE A CA 1
ATOM 690 C C . ILE A 1 84 ? 6.175 7.650 -7.292 1.00 92.56 84 ILE A C 1
ATOM 692 O O . ILE A 1 84 ? 5.531 8.687 -7.448 1.00 92.56 84 ILE A O 1
ATOM 696 N N . LEU A 1 85 ? 5.695 6.452 -7.630 1.00 95.00 85 LEU A N 1
ATOM 697 C CA . LEU A 1 85 ? 4.430 6.278 -8.336 1.00 95.00 85 LEU A CA 1
ATOM 698 C C . LEU A 1 85 ? 3.227 6.736 -7.501 1.00 95.00 85 LEU A C 1
ATOM 700 O O . LEU A 1 85 ? 2.268 7.290 -8.040 1.00 95.00 85 LEU A O 1
ATOM 704 N N . TYR A 1 86 ? 3.266 6.507 -6.187 1.00 92.75 86 TYR A N 1
ATOM 705 C CA . TYR A 1 86 ? 2.157 6.813 -5.284 1.00 92.75 86 TYR A CA 1
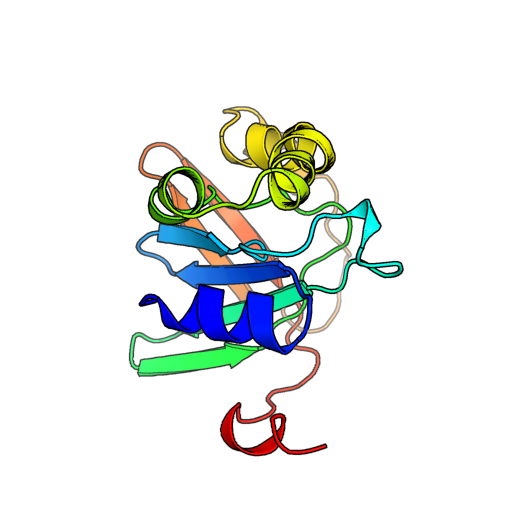ATOM 706 C C . TYR A 1 86 ? 2.342 8.098 -4.470 1.00 92.75 86 TYR A C 1
ATOM 708 O O . TYR A 1 86 ? 1.486 8.407 -3.631 1.00 92.75 86 TYR A O 1
ATOM 716 N N . ASN A 1 87 ? 3.381 8.893 -4.750 1.00 90.88 87 ASN A N 1
ATOM 717 C CA . ASN A 1 87 ? 3.709 10.100 -3.986 1.00 90.88 87 ASN A CA 1
ATOM 718 C C . ASN A 1 87 ? 2.531 11.082 -3.867 1.00 90.88 87 ASN A C 1
ATOM 720 O O . ASN A 1 87 ? 2.307 11.639 -2.797 1.00 90.88 87 ASN A O 1
ATOM 724 N N . VAL A 1 88 ? 1.720 11.261 -4.916 1.00 90.00 88 VAL A N 1
ATOM 725 C CA . VAL A 1 88 ? 0.579 12.188 -4.909 1.00 90.00 88 VAL A CA 1
ATOM 726 C C . VAL A 1 88 ? -0.446 11.756 -3.864 1.00 90.00 88 VAL A C 1
ATOM 728 O O . VAL A 1 88 ? -0.957 12.589 -3.116 1.00 90.00 88 VAL A O 1
ATOM 731 N N . ARG A 1 89 ? -0.730 10.452 -3.776 1.00 88.44 89 ARG A N 1
ATOM 732 C CA . ARG A 1 89 ? -1.717 9.901 -2.836 1.00 88.44 89 ARG A CA 1
ATOM 733 C C . ARG A 1 89 ? -1.178 9.854 -1.408 1.00 88.44 89 ARG A C 1
ATOM 735 O O . ARG A 1 89 ? -1.953 10.078 -0.480 1.00 88.44 89 ARG A O 1
ATOM 742 N N . LEU A 1 90 ? 0.122 9.612 -1.239 1.00 89.75 90 LEU A N 1
ATOM 743 C CA . LEU A 1 90 ? 0.812 9.683 0.053 1.00 89.75 90 LEU A CA 1
ATOM 744 C C . LEU A 1 90 ? 0.841 11.123 0.589 1.00 89.75 90 LEU A C 1
ATOM 746 O O . LEU A 1 90 ? 0.450 11.384 1.724 1.00 89.75 90 LEU A O 1
ATOM 750 N N . ASN A 1 91 ? 1.189 12.091 -0.258 1.00 88.25 91 ASN A N 1
ATOM 751 C CA . ASN A 1 91 ? 1.189 13.511 0.097 1.00 88.25 91 ASN A CA 1
ATOM 752 C C . ASN A 1 91 ? -0.224 14.036 0.375 1.00 88.25 91 ASN A C 1
ATOM 754 O O . ASN A 1 91 ? -0.414 14.865 1.267 1.00 88.25 91 ASN A O 1
ATOM 758 N N . ALA A 1 92 ? -1.234 13.530 -0.340 1.00 84.88 92 ALA A N 1
ATOM 759 C CA . ALA A 1 92 ? -2.629 13.862 -0.072 1.00 84.88 92 ALA A CA 1
ATOM 760 C C . ALA A 1 92 ? -3.084 13.421 1.328 1.00 84.88 92 ALA A C 1
ATOM 762 O O . ALA A 1 92 ? -3.961 14.065 1.888 1.00 84.88 92 ALA A O 1
ATOM 763 N N . TYR A 1 93 ? -2.493 12.371 1.905 1.00 82.25 93 TYR A N 1
ATOM 764 C CA . TYR A 1 93 ? -2.794 11.934 3.271 1.00 82.25 93 TYR A CA 1
ATOM 765 C C . TYR A 1 93 ? -2.210 12.868 4.338 1.00 82.25 93 TYR A C 1
ATOM 767 O O . TYR A 1 93 ? -2.839 13.113 5.363 1.00 82.25 93 TYR A O 1
ATOM 775 N N . ILE A 1 94 ? -1.022 13.416 4.080 1.00 74.81 94 ILE A N 1
ATOM 776 C CA . ILE A 1 94 ? -0.289 14.281 5.017 1.00 74.81 94 ILE A CA 1
ATOM 777 C C . ILE A 1 94 ? -0.756 15.750 4.913 1.00 74.81 94 ILE A C 1
ATOM 779 O O . ILE A 1 94 ? -0.576 16.536 5.843 1.00 74.81 94 ILE A O 1
ATOM 783 N N . SER A 1 95 ? -1.375 16.141 3.792 1.00 68.69 95 SER A N 1
ATOM 784 C CA . SER A 1 95 ? -1.768 17.530 3.528 1.00 68.69 95 SER A CA 1
ATOM 785 C C . SER A 1 95 ? -2.902 18.034 4.446 1.00 68.69 95 SER A C 1
ATOM 787 O O . SER A 1 95 ? -3.940 17.377 4.548 1.00 68.69 95 SER A O 1
ATOM 789 N N . PRO A 1 96 ? -2.813 19.267 4.993 1.00 53.81 96 PRO A N 1
ATOM 790 C CA . PRO A 1 96 ? -3.896 19.897 5.765 1.00 53.81 96 PRO A CA 1
ATOM 791 C C . PRO A 1 96 ? -5.216 20.042 4.987 1.00 53.81 96 PRO A C 1
ATOM 793 O O . PRO A 1 96 ? -6.296 20.109 5.568 1.00 53.81 96 PRO A O 1
ATOM 796 N N . ASN A 1 97 ? -5.143 20.076 3.652 1.00 49.62 97 ASN A N 1
ATOM 797 C CA . ASN A 1 97 ? -6.296 20.257 2.769 1.00 49.62 97 ASN A CA 1
ATOM 798 C C . ASN A 1 97 ? -7.052 18.957 2.463 1.00 49.62 97 ASN A C 1
ATOM 800 O O . ASN A 1 97 ? -8.081 19.002 1.781 1.00 49.62 97 ASN A O 1
ATOM 804 N N . ALA A 1 98 ? -6.570 17.808 2.943 1.00 51.62 98 ALA A N 1
ATOM 805 C CA . ALA A 1 98 ? -7.178 16.513 2.659 1.00 51.62 98 ALA A CA 1
ATOM 806 C C . ALA A 1 98 ? -8.638 16.431 3.133 1.00 51.62 98 ALA A C 1
ATOM 808 O O . ALA A 1 98 ? -9.486 15.844 2.461 1.00 51.62 98 ALA A O 1
ATOM 809 N N . LEU A 1 99 ? -8.950 17.139 4.223 1.00 44.78 99 LEU A N 1
ATOM 810 C CA . LEU A 1 99 ? -10.303 17.285 4.750 1.00 44.78 99 LEU A CA 1
ATOM 811 C C . LEU A 1 99 ? -11.266 17.888 3.718 1.00 44.78 99 LEU A C 1
ATOM 813 O O . LEU A 1 99 ? -12.383 17.408 3.587 1.00 44.78 99 LEU A O 1
ATOM 817 N N . ARG A 1 100 ? -10.857 18.891 2.930 1.00 41.75 100 ARG A N 1
ATOM 818 C CA . ARG A 1 100 ? -11.773 19.654 2.060 1.00 41.75 100 ARG A CA 1
ATOM 819 C C . ARG A 1 100 ? -12.229 18.884 0.812 1.00 41.75 100 ARG A C 1
ATOM 821 O O . ARG A 1 100 ? -13.325 19.136 0.324 1.00 41.75 100 ARG A O 1
ATOM 828 N N . ARG A 1 101 ? -11.424 17.942 0.305 1.00 42.25 101 ARG A N 1
ATOM 829 C CA . ARG A 1 101 ? -11.768 17.114 -0.873 1.00 42.25 101 ARG A CA 1
ATOM 830 C C . ARG A 1 101 ? -12.660 15.910 -0.546 1.00 42.25 101 ARG A C 1
ATOM 832 O O . ARG A 1 101 ? -13.246 15.333 -1.452 1.00 42.25 101 ARG A O 1
ATOM 839 N N . MET A 1 102 ? -12.785 15.549 0.731 1.00 38.59 102 MET A N 1
ATOM 840 C CA . MET A 1 102 ? -13.626 14.436 1.189 1.00 38.59 102 MET A CA 1
ATOM 841 C C . MET A 1 102 ? -15.109 14.795 1.359 1.00 38.59 102 MET A C 1
ATOM 843 O O . MET A 1 102 ? -15.944 13.897 1.351 1.00 38.59 102 MET A O 1
ATOM 847 N N . TRP A 1 103 ? -15.458 16.078 1.511 1.00 32.81 103 TRP A N 1
ATOM 848 C CA . TRP A 1 103 ? -16.850 16.509 1.740 1.00 32.81 103 TRP A CA 1
ATOM 849 C C . TRP A 1 103 ? -17.638 16.803 0.455 1.00 32.81 103 TRP A C 1
ATOM 851 O O . TRP A 1 103 ? -18.842 17.025 0.522 1.00 32.81 103 TRP A O 1
ATOM 861 N N . SER A 1 104 ? -16.996 16.805 -0.720 1.00 30.91 104 SER A N 1
ATOM 862 C CA . SER A 1 104 ? -17.652 17.129 -1.998 1.00 30.91 104 SER A CA 1
ATOM 863 C C . SER A 1 104 ? -18.362 15.948 -2.674 1.00 30.91 104 SER A C 1
ATOM 865 O O . SER A 1 104 ? -18.968 16.136 -3.723 1.00 30.91 104 SER A O 1
ATOM 867 N N . PHE A 1 105 ? -18.312 14.748 -2.090 1.00 33.91 105 PHE A N 1
ATOM 868 C CA . PHE A 1 105 ? -18.939 13.541 -2.635 1.00 33.91 105 PHE A CA 1
ATOM 869 C C . PHE A 1 105 ? -19.789 12.848 -1.566 1.00 33.91 105 PHE A C 1
ATOM 871 O O . PHE A 1 105 ? -19.425 11.795 -1.053 1.00 33.91 105 PHE A O 1
ATOM 878 N N . LEU A 1 106 ? -20.927 13.445 -1.211 1.00 34.78 106 LEU A N 1
ATOM 879 C CA . LEU A 1 106 ? -22.001 12.711 -0.542 1.00 34.78 106 LEU A CA 1
ATOM 880 C C . LEU A 1 106 ? -22.885 12.071 -1.623 1.00 34.78 106 LEU A C 1
ATOM 882 O O . LEU A 1 106 ? -23.563 12.808 -2.342 1.00 34.78 106 LEU A O 1
ATOM 886 N N . PRO A 1 107 ? -22.941 10.734 -1.757 1.00 35.62 107 PRO A N 1
ATOM 887 C CA . PRO A 1 107 ? -24.074 10.099 -2.397 1.00 35.62 107 PRO A CA 1
ATOM 888 C C . PRO A 1 107 ? -25.247 10.135 -1.415 1.00 35.62 107 PRO A C 1
ATOM 890 O O . PRO A 1 107 ? -25.182 9.624 -0.296 1.00 35.62 107 PRO A O 1
ATOM 893 N N . ILE A 1 108 ? -26.325 10.772 -1.853 1.00 43.47 108 ILE A N 1
ATOM 894 C CA . ILE A 1 108 ? -27.647 10.701 -1.242 1.00 43.47 108 ILE A CA 1
ATOM 895 C C . ILE A 1 108 ? -28.102 9.229 -1.306 1.00 43.47 108 ILE A C 1
ATOM 897 O O . ILE A 1 108 ? -28.228 8.682 -2.394 1.00 43.47 108 ILE A O 1
ATOM 901 N N . LEU A 1 109 ? -28.329 8.619 -0.135 1.00 36.78 109 LEU A N 1
ATOM 902 C CA . LEU A 1 109 ? -28.937 7.298 0.116 1.00 36.78 109 LEU A CA 1
ATOM 903 C C . LEU A 1 109 ? -28.284 6.049 -0.538 1.00 36.78 109 LEU A C 1
ATOM 905 O O . LEU A 1 109 ? -28.486 5.733 -1.704 1.00 36.78 109 LEU A O 1
ATOM 909 N N . GLY A 1 110 ? -27.608 5.250 0.297 1.00 37.81 110 GLY A N 1
ATOM 910 C CA . GLY A 1 110 ? -27.099 3.891 0.040 1.00 37.81 110 GLY A CA 1
ATOM 911 C C . GLY A 1 110 ? -26.576 3.268 1.351 1.00 37.81 110 GLY A C 1
ATOM 912 O O . GLY A 1 110 ? -26.452 4.013 2.325 1.00 37.81 110 GLY A O 1
ATOM 913 N N . PRO A 1 111 ? -26.324 1.939 1.435 1.00 40.44 111 PRO A N 1
ATOM 914 C CA . PRO A 1 111 ? -26.158 1.223 2.706 1.00 40.44 111 PRO A CA 1
ATOM 915 C C . PRO A 1 111 ? -25.064 1.876 3.552 1.00 40.44 111 PRO A C 1
ATOM 917 O O . PRO A 1 111 ? -24.004 2.213 3.030 1.00 40.44 111 PRO A O 1
ATOM 920 N N . THR A 1 112 ? -25.354 2.086 4.839 1.00 41.06 112 THR A N 1
ATOM 921 C CA . THR A 1 112 ? -24.535 2.859 5.786 1.00 41.06 112 THR A CA 1
ATOM 922 C C . THR A 1 112 ? -23.041 2.553 5.631 1.00 41.06 112 THR A C 1
ATOM 924 O O . THR A 1 112 ? -22.616 1.453 6.000 1.00 41.06 112 THR A O 1
ATOM 927 N N . PRO A 1 113 ? -22.238 3.494 5.097 1.00 44.62 113 PRO A 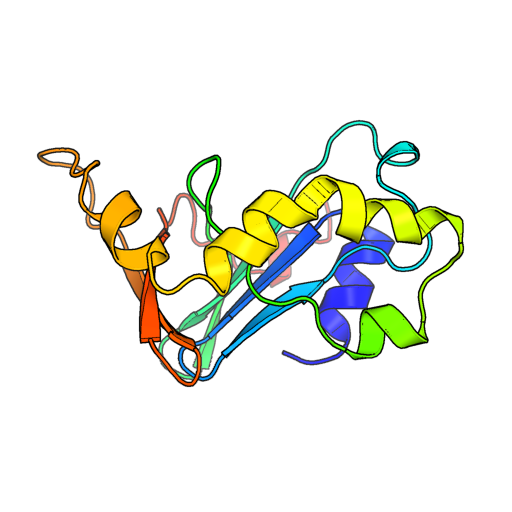N 1
ATOM 928 C CA . PRO A 1 113 ? -20.793 3.343 5.030 1.00 44.62 113 PRO A CA 1
ATOM 929 C C . 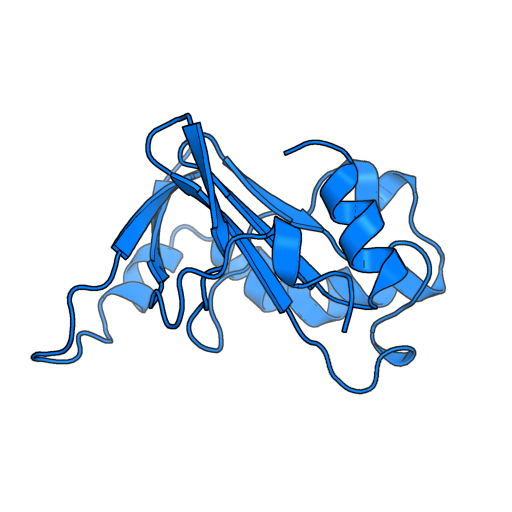PRO A 1 113 ? -20.241 3.226 6.449 1.00 44.62 113 PRO A C 1
ATOM 931 O O . PRO A 1 113 ? -20.660 3.974 7.338 1.00 44.62 113 PRO A O 1
ATOM 934 N N . LEU A 1 114 ? -19.282 2.325 6.674 1.00 45.25 114 LEU A N 1
ATOM 935 C CA . LEU A 1 114 ? -18.534 2.365 7.924 1.00 45.25 114 LEU A CA 1
ATOM 936 C C . LEU A 1 114 ? -17.573 3.553 7.820 1.00 45.25 114 LEU A C 1
ATOM 938 O O . LEU A 1 114 ? -16.612 3.538 7.051 1.00 45.25 114 LEU A O 1
ATOM 942 N N . VAL A 1 115 ? -17.876 4.611 8.562 1.00 48.72 115 VAL A N 1
ATOM 943 C CA . VAL A 1 115 ? -17.049 5.815 8.638 1.00 48.72 115 VAL A CA 1
ATOM 944 C C . VAL A 1 115 ? -15.869 5.499 9.558 1.00 48.72 115 VAL A C 1
ATOM 946 O O . VAL A 1 115 ? -15.993 5.537 10.783 1.00 48.72 115 VAL A O 1
ATOM 949 N N . LEU A 1 116 ? -14.721 5.139 8.979 1.00 48.19 116 LEU A N 1
ATOM 950 C CA . LEU A 1 116 ? -13.491 4.912 9.740 1.00 48.19 116 LEU A CA 1
ATOM 951 C C . LEU A 1 116 ? -12.743 6.235 9.874 1.00 48.19 116 LEU A C 1
ATOM 953 O O . LEU A 1 116 ? -12.051 6.680 8.960 1.00 48.19 116 LEU A O 1
ATOM 957 N N . GLN A 1 117 ? -12.902 6.875 11.029 1.00 44.16 117 GLN A N 1
ATOM 958 C CA . GLN A 1 117 ? -12.132 8.056 11.394 1.00 44.16 117 GLN A CA 1
ATOM 959 C C . GLN A 1 117 ? -10.783 7.600 11.962 1.00 44.16 117 GLN A C 1
ATOM 961 O O . GLN A 1 117 ? -10.713 7.000 13.035 1.00 44.16 117 GLN A O 1
ATOM 966 N N . THR A 1 118 ? -9.715 7.842 11.211 1.00 41.44 118 THR A N 1
ATOM 967 C CA . THR A 1 118 ? -8.341 7.524 11.616 1.00 41.44 118 THR A CA 1
ATOM 968 C C . THR A 1 118 ? -7.683 8.781 12.179 1.00 41.44 118 THR A C 1
ATOM 970 O O . THR A 1 118 ? -7.844 9.876 11.634 1.00 41.44 118 THR A O 1
ATOM 973 N N . SER A 1 119 ? -6.976 8.650 13.302 1.00 35.97 119 SER A N 1
ATOM 974 C CA . SER A 1 119 ? -6.229 9.754 13.901 1.00 35.97 119 SER A CA 1
ATOM 975 C C . SER A 1 119 ? -4.805 9.746 13.349 1.00 35.97 119 SER A C 1
ATOM 977 O O . SER A 1 119 ? -3.952 8.988 13.808 1.00 35.97 119 SER A O 1
ATOM 979 N N . ALA A 1 120 ? -4.523 10.581 12.348 1.00 41.34 120 ALA A N 1
ATOM 980 C CA . ALA A 1 120 ? -3.159 11.061 12.168 1.00 41.34 120 ALA A CA 1
ATOM 981 C C . ALA A 1 120 ? -2.933 12.120 13.255 1.00 41.34 120 ALA A C 1
ATOM 983 O O . ALA A 1 120 ? -3.802 12.965 13.450 1.00 41.34 120 ALA A O 1
ATOM 984 N N . LYS A 1 121 ? -1.795 12.089 13.963 1.00 37.09 121 LYS A N 1
ATOM 985 C CA . LYS A 1 121 ? -1.452 12.940 15.131 1.00 37.09 121 LYS A CA 1
ATOM 986 C C . LYS A 1 121 ? -1.475 14.471 14.901 1.00 37.09 121 LYS A C 1
ATOM 988 O O . LYS A 1 121 ? -0.943 15.218 15.713 1.00 37.09 121 LYS A O 1
ATOM 993 N N . SER A 1 122 ? -2.106 14.959 13.841 1.00 33.66 122 SER A N 1
ATOM 994 C CA . SER A 1 122 ? -2.465 16.364 13.677 1.00 33.66 122 SER A CA 1
ATOM 995 C C . SER A 1 122 ? -3.887 16.600 13.145 1.00 33.66 122 SER A C 1
ATOM 997 O O . SER A 1 122 ? -4.421 17.662 13.431 1.00 33.66 122 SER A O 1
ATOM 999 N N . HIS A 1 123 ? -4.533 15.666 12.428 1.00 40.84 123 HIS A N 1
ATOM 1000 C CA . HIS A 1 123 ? -5.852 15.891 11.809 1.00 40.84 123 HIS A CA 1
ATOM 1001 C C . HIS A 1 123 ? -6.596 14.555 11.568 1.00 40.84 123 HIS A C 1
ATOM 1003 O O . HIS A 1 123 ? -6.017 13.650 10.962 1.00 40.84 123 HIS A O 1
ATOM 1009 N N . PRO A 1 124 ? -7.863 14.389 12.001 1.00 42.03 124 PRO A N 1
ATOM 1010 C CA . PRO A 1 124 ? -8.603 13.147 11.784 1.00 42.03 124 PRO A CA 1
ATOM 1011 C C . PRO A 1 124 ? -9.038 13.006 10.319 1.00 42.03 124 PRO A C 1
ATOM 1013 O O . PRO A 1 124 ? -9.830 13.809 9.832 1.00 42.03 124 PRO A O 1
ATOM 1016 N N . MET A 1 125 ? -8.566 11.971 9.622 1.00 45.81 125 MET A N 1
ATOM 1017 C CA . MET A 1 125 ? -9.002 11.656 8.259 1.00 45.81 125 MET A CA 1
ATOM 1018 C C . MET A 1 125 ? -10.071 10.557 8.296 1.00 45.81 125 MET A C 1
ATOM 1020 O O . MET A 1 125 ? -9.874 9.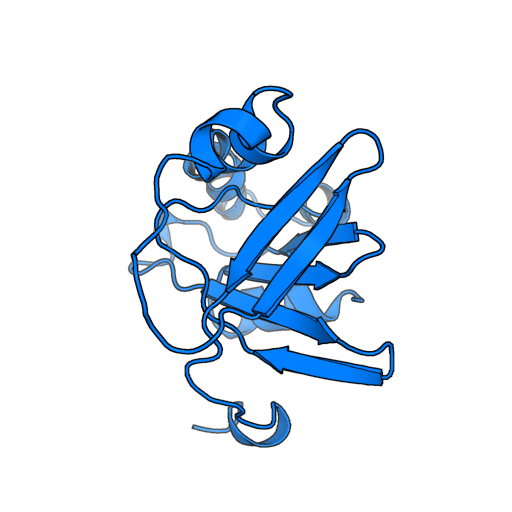491 8.880 1.00 45.81 125 MET A O 1
ATOM 1024 N N . VAL A 1 126 ? -11.216 10.838 7.679 1.00 51.25 126 VAL A N 1
ATOM 1025 C CA . VAL A 1 126 ? -12.358 9.929 7.542 1.00 51.25 126 VAL A CA 1
ATOM 1026 C C . VAL A 1 126 ? -12.244 9.167 6.225 1.00 51.25 126 VAL A C 1
ATOM 1028 O O . VAL A 1 126 ? -12.335 9.753 5.150 1.00 51.25 126 VAL A O 1
ATOM 1031 N N . PHE A 1 127 ? -12.080 7.853 6.304 1.00 50.50 127 PHE A N 1
ATOM 1032 C CA . PHE A 1 127 ? -12.182 6.981 5.142 1.00 50.50 127 PHE A CA 1
ATOM 1033 C C . PHE A 1 127 ? -13.626 6.508 4.986 1.00 50.50 127 PHE A C 1
ATOM 1035 O O . PHE A 1 127 ? -14.207 5.940 5.914 1.00 50.50 127 PHE A O 1
ATOM 1042 N N . TYR A 1 128 ? -14.194 6.720 3.799 1.00 46.09 128 TYR A N 1
ATOM 1043 C CA . TYR A 1 128 ? -15.432 6.064 3.396 1.00 46.09 128 TYR A CA 1
ATOM 1044 C C . TYR A 1 128 ? -15.074 4.677 2.865 1.00 46.09 128 TYR A C 1
ATOM 1046 O O . TYR A 1 128 ? -14.518 4.539 1.775 1.00 46.09 128 TYR A O 1
ATOM 1054 N N . ALA A 1 129 ? -15.353 3.660 3.676 1.00 44.16 129 ALA A N 1
ATOM 1055 C CA . ALA A 1 129 ? -15.195 2.265 3.308 1.00 44.16 129 ALA A CA 1
ATOM 1056 C C . ALA A 1 129 ? -16.579 1.636 3.119 1.00 44.16 129 ALA A C 1
ATOM 1058 O O . ALA A 1 129 ? -17.448 1.737 3.992 1.00 44.16 129 ALA A O 1
ATOM 1059 N N . SER A 1 130 ? -16.786 0.965 1.988 1.00 40.50 130 SER A N 1
ATOM 1060 C CA . SER A 1 130 ? -17.921 0.061 1.829 1.00 40.50 130 SER A CA 1
ATOM 1061 C C . SER A 1 130 ? -17.486 -1.330 2.278 1.00 40.50 130 SER A C 1
ATOM 1063 O O . SER A 1 130 ? -16.499 -1.880 1.784 1.00 40.50 130 SER A O 1
ATOM 1065 N N . ILE A 1 131 ? -18.213 -1.919 3.229 1.00 39.75 131 ILE A N 1
ATOM 1066 C CA . ILE A 1 131 ? -18.040 -3.334 3.568 1.00 39.75 131 ILE A CA 1
ATOM 1067 C C . ILE A 1 131 ? -18.772 -4.132 2.495 1.00 39.75 131 ILE A C 1
ATOM 1069 O O . ILE A 1 131 ? -19.959 -4.422 2.616 1.00 39.75 131 ILE A O 1
ATOM 1073 N N . THR A 1 132 ? -18.077 -4.462 1.414 1.00 37.28 132 THR A N 1
ATOM 1074 C CA . THR A 1 132 ? -18.694 -5.188 0.297 1.00 37.28 132 THR A CA 1
ATOM 1075 C C . THR A 1 132 ? -18.795 -6.692 0.586 1.00 37.28 132 THR A C 1
ATOM 1077 O O . THR A 1 132 ? -19.577 -7.396 -0.052 1.00 37.28 132 THR A O 1
ATOM 1080 N N . LYS A 1 133 ? -18.044 -7.207 1.578 1.00 35.91 133 LYS A N 1
ATOM 1081 C CA . LYS A 1 133 ? -18.157 -8.589 2.077 1.00 35.91 133 LYS A CA 1
ATOM 1082 C C . LYS A 1 133 ? -17.380 -8.801 3.383 1.00 35.91 133 LYS A C 1
ATOM 1084 O O . LYS A 1 133 ? -16.154 -8.709 3.391 1.00 35.91 133 LYS A O 1
ATOM 1089 N N . THR A 1 134 ? -18.048 -9.187 4.468 1.00 34.50 134 THR A N 1
ATOM 1090 C CA . THR A 1 134 ? -17.390 -9.767 5.651 1.00 34.50 134 THR A CA 1
ATOM 1091 C C . THR A 1 134 ? -16.930 -11.181 5.306 1.00 34.50 134 THR A C 1
ATOM 1093 O O . THR A 1 134 ? -17.656 -12.155 5.470 1.00 34.50 134 THR A O 1
ATOM 1096 N N . THR A 1 135 ? -15.723 -11.321 4.761 1.00 41.28 135 THR A N 1
ATOM 1097 C CA . THR A 1 135 ? -15.100 -12.646 4.631 1.00 41.28 135 THR A CA 1
ATOM 1098 C C . THR A 1 135 ? -14.035 -12.766 5.702 1.00 41.28 135 THR A C 1
ATOM 1100 O O . THR A 1 135 ? -13.091 -11.978 5.731 1.00 41.28 135 THR A O 1
ATOM 1103 N N . ASN A 1 136 ? -14.213 -13.732 6.601 1.00 39.25 136 ASN A N 1
ATOM 1104 C CA . ASN A 1 136 ? -13.240 -14.053 7.633 1.00 39.25 136 ASN A CA 1
ATOM 1105 C C . ASN A 1 136 ? -11.892 -14.366 6.957 1.00 39.25 136 ASN A C 1
ATOM 1107 O O . ASN A 1 136 ? -11.818 -15.246 6.091 1.00 39.25 136 ASN A O 1
ATOM 1111 N N . ILE A 1 137 ? -10.848 -13.617 7.320 1.00 45.88 137 ILE A N 1
ATOM 1112 C CA . ILE A 1 137 ? -9.500 -13.667 6.721 1.00 45.88 137 ILE A CA 1
ATOM 1113 C C . ILE A 1 137 ? -8.866 -15.066 6.775 1.00 45.88 137 ILE A C 1
ATOM 1115 O O . ILE A 1 137 ? -7.984 -15.356 5.970 1.00 45.88 137 ILE A O 1
ATOM 1119 N N . HIS A 1 138 ? -9.376 -15.967 7.622 1.00 36.28 138 HIS A N 1
ATOM 1120 C CA . HIS A 1 138 ? -8.992 -17.381 7.634 1.00 36.28 138 HIS A CA 1
ATOM 1121 C C . HIS A 1 138 ? -9.313 -18.151 6.340 1.00 36.28 138 HIS A C 1
ATOM 1123 O O . HIS A 1 138 ? -8.708 -19.191 6.097 1.00 36.28 138 HIS A O 1
ATOM 1129 N N . THR A 1 139 ? -10.220 -17.660 5.488 1.00 33.19 139 THR A N 1
ATOM 1130 C CA . THR A 1 139 ? -10.755 -18.452 4.359 1.00 33.19 139 THR A CA 1
ATOM 1131 C C . THR A 1 139 ? -10.192 -18.052 2.989 1.00 33.19 139 THR A C 1
ATOM 1133 O O . THR A 1 139 ? -10.382 -18.774 2.014 1.00 33.19 139 THR A O 1
ATOM 1136 N N . THR A 1 140 ? -9.492 -16.918 2.879 1.00 41.12 140 THR A N 1
ATOM 1137 C CA . THR A 1 140 ? -9.172 -16.302 1.569 1.00 41.12 140 THR A CA 1
ATOM 1138 C C . THR A 1 140 ? -7.721 -16.508 1.117 1.00 41.12 140 THR A C 1
ATOM 1140 O O . THR A 1 140 ? -7.386 -16.185 -0.014 1.00 41.12 140 THR A O 1
ATOM 1143 N N . LEU A 1 141 ? -6.844 -17.072 1.953 1.00 36.12 141 LEU A N 1
ATOM 1144 C CA . LEU A 1 141 ? -5.429 -17.292 1.599 1.00 36.12 141 LEU A CA 1
ATOM 1145 C C . LEU A 1 141 ? -5.152 -18.658 0.932 1.00 36.12 141 LEU A C 1
ATOM 1147 O O . LEU A 1 141 ? -3.988 -18.984 0.700 1.00 36.12 141 LEU A O 1
ATOM 1151 N N . LEU A 1 142 ? -6.200 -19.436 0.625 1.00 33.81 142 LEU A N 1
ATOM 1152 C CA . LEU A 1 142 ? -6.132 -20.806 0.083 1.00 33.81 142 LEU A CA 1
ATOM 1153 C C . LEU A 1 142 ? -6.911 -21.012 -1.235 1.00 33.81 142 LEU A C 1
ATOM 1155 O O . LEU A 1 142 ? -7.262 -22.143 -1.564 1.00 33.81 142 LEU A O 1
ATOM 1159 N N . ARG A 1 143 ? -7.191 -19.956 -2.003 1.00 34.12 143 ARG A N 1
ATOM 1160 C CA . ARG A 1 143 ? -7.698 -20.084 -3.379 1.00 34.12 143 ARG A CA 1
ATOM 1161 C C . ARG A 1 143 ? -6.877 -19.261 -4.350 1.00 34.12 143 ARG A C 1
ATOM 1163 O O . ARG A 1 143 ? -6.472 -18.146 -3.957 1.00 34.12 143 ARG A O 1
#

Radius of gyration: 15.22 Å; chains: 1; bounding box: 45×41×34 Å